Protein AF-A0A8C6LF39-F1 (afdb_monomer_lite)

InterPro domains:
  IPR001330 Prenyltransferase alpha-alpha toroid domain [PF00432] (20-137)
  IPR008930 Terpenoid cyclases/protein prenyltransferase alpha-alpha toroid [SSF48239] (18-141)
  IPR045089 Prenyltransferase subunit beta [PTHR11774] (20-140)

Structure (mmCIF, N/CA/C/O backbone):
data_AF-A0A8C6LF39-F1
#
_entry.id   AF-A0A8C6LF39-F1
#
loop_
_atom_site.group_PDB
_atom_site.id
_atom_site.type_symbol
_atom_site.label_atom_id
_atom_site.label_alt_id
_atom_site.label_comp_id
_atom_site.label_asym_id
_atom_site.label_entity_id
_atom_site.label_seq_id
_atom_site.pdbx_PDB_ins_code
_atom_site.Cartn_x
_atom_site.Cartn_y
_atom_site.Cartn_z
_atom_site.occupancy
_atom_site.B_iso_or_equiv
_atom_site.auth_seq_id
_atom_site.auth_comp_id
_atom_site.auth_asym_id
_atom_site.auth_atom_id
_atom_site.pdbx_PDB_model_num
ATOM 1 N N . ASN A 1 1 ? -11.015 29.678 -41.646 1.00 42.22 1 ASN A N 1
ATOM 2 C CA . ASN A 1 1 ? -9.637 29.359 -41.211 1.00 42.22 1 ASN A CA 1
ATOM 3 C C . ASN A 1 1 ? -9.647 28.887 -39.766 1.00 42.22 1 ASN A C 1
ATOM 5 O O . ASN A 1 1 ? -9.490 29.702 -38.870 1.00 42.22 1 ASN A O 1
ATOM 9 N N . GLY A 1 2 ? -9.908 27.598 -39.540 1.00 48.72 2 GLY A N 1
ATOM 10 C CA . GLY A 1 2 ? -9.765 26.958 -38.229 1.00 48.72 2 GLY A CA 1
ATOM 11 C C . GLY A 1 2 ? -8.527 26.068 -38.256 1.00 48.72 2 GLY A C 1
ATOM 12 O O . GLY A 1 2 ? -8.404 25.238 -39.152 1.00 48.72 2 GLY A O 1
ATOM 13 N N . ASN A 1 3 ? -7.594 26.292 -37.336 1.00 53.81 3 ASN A N 1
ATOM 14 C CA . ASN A 1 3 ? -6.397 25.471 -37.170 1.00 53.81 3 ASN A CA 1
ATOM 15 C C . ASN A 1 3 ? -6.825 24.111 -36.576 1.00 53.81 3 ASN A C 1
ATOM 17 O O . ASN A 1 3 ? -7.447 24.127 -35.509 1.00 53.81 3 ASN A O 1
ATOM 21 N N . PRO A 1 4 ? -6.587 22.956 -37.229 1.00 62.00 4 PRO A N 1
ATOM 22 C CA . PRO A 1 4 ? -6.954 21.669 -36.650 1.00 62.00 4 PRO A CA 1
ATOM 23 C C . PRO A 1 4 ? -6.133 21.446 -35.376 1.00 62.00 4 PRO A C 1
ATOM 25 O O . PRO A 1 4 ? -4.911 21.590 -35.379 1.00 62.00 4 PRO A O 1
ATOM 28 N N . ALA A 1 5 ? -6.817 21.146 -34.269 1.00 62.81 5 ALA A N 1
ATOM 29 C CA . ALA A 1 5 ? -6.179 20.840 -32.996 1.00 62.81 5 ALA A CA 1
ATOM 30 C C . ALA A 1 5 ? -5.126 19.738 -33.202 1.00 62.81 5 ALA A C 1
ATOM 32 O O . ALA A 1 5 ? -5.435 18.687 -33.762 1.00 62.81 5 ALA A O 1
ATOM 33 N N . GLN A 1 6 ? -3.882 19.985 -32.780 1.00 67.62 6 GLN A N 1
ATOM 34 C CA . GLN A 1 6 ? -2.828 18.971 -32.810 1.00 67.62 6 GLN A CA 1
ATOM 35 C C . GLN A 1 6 ? -3.291 17.748 -32.013 1.00 67.62 6 GLN A C 1
ATOM 37 O O . GLN A 1 6 ? -3.567 17.852 -30.815 1.00 67.62 6 GLN A O 1
ATOM 42 N N . LEU A 1 7 ? -3.377 16.600 -32.684 1.00 79.62 7 LEU A N 1
ATOM 43 C CA . LEU A 1 7 ? -3.605 15.316 -32.036 1.00 79.62 7 LEU A CA 1
ATOM 44 C C . LEU A 1 7 ? -2.435 15.079 -31.068 1.00 79.62 7 LEU A C 1
ATOM 46 O O . LEU A 1 7 ? -1.279 15.050 -31.495 1.00 79.62 7 LEU A O 1
ATOM 50 N N . LYS A 1 8 ? -2.711 14.977 -29.765 1.00 86.25 8 LYS A N 1
ATOM 51 C CA . LYS A 1 8 ? -1.680 14.647 -28.776 1.00 86.25 8 LYS A CA 1
ATOM 52 C C . LYS A 1 8 ? -1.436 13.146 -28.828 1.00 86.25 8 LYS A C 1
ATOM 54 O O . LYS A 1 8 ? -2.183 12.390 -28.217 1.00 86.25 8 LYS A O 1
ATOM 59 N N . ASP A 1 9 ? -0.410 12.756 -29.569 1.00 90.81 9 ASP A N 1
ATOM 60 C CA . ASP A 1 9 ? 0.024 11.368 -29.695 1.00 90.81 9 ASP A CA 1
ATOM 61 C C . ASP A 1 9 ? 1.547 11.252 -29.533 1.00 90.81 9 ASP A C 1
ATOM 63 O O . ASP A 1 9 ? 2.277 12.236 -29.694 1.00 90.81 9 ASP A O 1
ATOM 67 N N . VAL A 1 10 ? 2.027 10.059 -29.180 1.00 90.19 10 VAL A N 1
ATOM 68 C CA . VAL A 1 10 ? 3.451 9.763 -28.976 1.00 90.19 10 VAL A CA 1
ATOM 69 C C . VAL A 1 10 ? 4.005 8.954 -30.146 1.00 90.19 10 VAL A C 1
ATOM 71 O O . VAL A 1 10 ? 3.439 7.947 -30.556 1.00 90.19 10 VAL A O 1
ATOM 74 N N . ILE A 1 11 ? 5.155 9.368 -30.681 1.00 90.56 11 ILE A N 1
ATOM 75 C CA . ILE A 1 11 ? 5.851 8.613 -31.731 1.00 90.56 11 ILE A CA 1
ATOM 76 C C . ILE A 1 11 ? 6.808 7.626 -31.058 1.00 90.56 11 ILE A C 1
ATOM 78 O O . ILE A 1 11 ? 7.790 8.031 -30.432 1.00 90.56 11 ILE A O 1
ATOM 82 N N . ILE A 1 12 ? 6.529 6.328 -31.192 1.00 92.44 12 ILE A N 1
ATOM 83 C CA . ILE A 1 12 ? 7.409 5.262 -30.698 1.00 92.44 12 ILE A CA 1
ATOM 84 C C . ILE A 1 12 ? 8.642 5.187 -31.602 1.00 92.44 12 ILE A C 1
ATOM 86 O O . ILE A 1 12 ? 8.528 5.129 -32.828 1.00 92.44 12 ILE A O 1
ATOM 90 N N . LYS A 1 13 ? 9.834 5.201 -30.999 1.00 94.19 13 LYS A N 1
ATOM 91 C CA . LYS A 1 13 ? 11.083 5.107 -31.759 1.00 94.19 13 LYS A CA 1
ATOM 92 C C . LYS A 1 13 ? 11.242 3.710 -32.384 1.00 94.19 13 LYS A C 1
ATOM 94 O O . LYS A 1 13 ? 10.859 2.731 -31.744 1.00 94.19 13 LYS A O 1
ATOM 99 N N . PRO A 1 14 ? 11.852 3.584 -33.578 1.00 93.19 14 PRO A N 1
ATOM 100 C CA . PRO A 1 14 ? 12.059 2.284 -34.225 1.00 93.19 14 PRO A CA 1
ATOM 101 C C . PRO A 1 14 ? 12.913 1.289 -33.421 1.00 93.19 14 PRO A C 1
ATOM 103 O O . PRO A 1 14 ? 12.826 0.090 -33.659 1.00 93.19 14 PRO A O 1
ATOM 106 N N . ASP A 1 15 ? 13.739 1.776 -32.493 1.00 94.56 15 ASP A N 1
ATOM 107 C CA . ASP A 1 15 ? 14.612 0.991 -31.6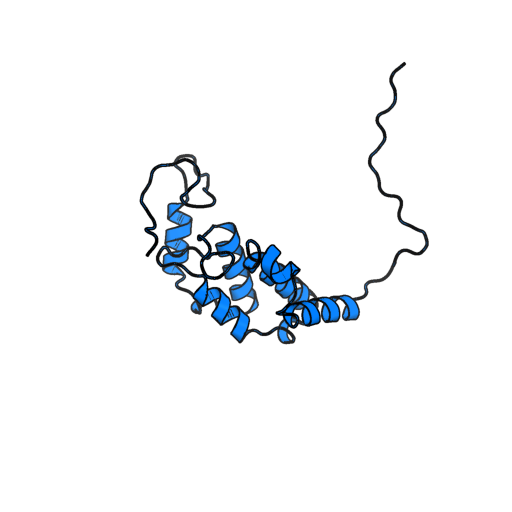12 1.00 94.56 15 ASP A CA 1
ATOM 108 C C . ASP A 1 15 ? 13.987 0.681 -30.239 1.00 94.56 15 ASP A C 1
ATOM 110 O O . ASP A 1 15 ? 14.663 0.158 -29.351 1.00 94.56 15 ASP A O 1
ATOM 114 N N . ALA A 1 16 ? 12.703 0.998 -30.039 1.00 93.69 16 ALA A N 1
ATOM 115 C CA . ALA A 1 16 ? 12.008 0.691 -28.797 1.00 93.69 16 ALA A CA 1
ATOM 116 C C . ALA A 1 16 ? 11.925 -0.834 -28.556 1.00 93.69 16 ALA A C 1
ATOM 118 O O . ALA A 1 16 ? 11.748 -1.603 -29.506 1.00 93.69 16 ALA A O 1
ATOM 119 N N . PRO A 1 17 ? 12.007 -1.295 -27.293 1.00 92.50 17 PRO A N 1
ATOM 120 C CA . PRO A 1 17 ? 11.837 -2.708 -26.968 1.00 92.50 17 PRO A CA 1
ATOM 121 C C . PRO A 1 17 ? 10.485 -3.246 -27.454 1.00 92.50 17 PRO A C 1
ATOM 123 O O . PRO A 1 17 ? 9.444 -2.651 -27.184 1.00 92.50 17 PRO A O 1
ATOM 126 N N . SER A 1 18 ? 10.502 -4.393 -28.136 1.00 94.06 18 SER A N 1
ATOM 127 C CA . SER A 1 18 ? 9.305 -5.048 -28.691 1.00 94.06 18 SER A CA 1
ATOM 128 C C . SER A 1 18 ? 8.980 -6.397 -28.041 1.00 94.06 18 SER A C 1
ATOM 130 O O . SER A 1 18 ? 8.034 -7.070 -28.445 1.00 94.06 18 SER A O 1
ATOM 132 N N . TRP A 1 19 ? 9.744 -6.795 -27.020 1.00 95.00 19 TRP A N 1
ATOM 133 C CA . TRP A 1 19 ? 9.562 -8.043 -26.282 1.00 95.00 19 TRP A CA 1
ATOM 134 C C . TRP A 1 19 ? 9.500 -7.801 -24.772 1.00 95.00 19 TRP A C 1
ATOM 136 O O . TRP A 1 19 ? 10.057 -6.833 -24.251 1.00 95.00 19 TRP A O 1
ATOM 146 N N . LEU A 1 20 ? 8.828 -8.711 -24.066 1.00 94.88 20 LEU A N 1
ATOM 147 C CA . LEU A 1 20 ? 8.671 -8.654 -22.617 1.00 94.88 20 LEU A CA 1
ATOM 148 C C . LEU A 1 20 ? 9.961 -9.100 -21.914 1.00 94.88 20 LEU A C 1
ATOM 150 O O . LEU A 1 20 ? 10.456 -10.203 -22.135 1.00 94.88 20 LEU A O 1
ATOM 154 N N . LEU A 1 21 ? 10.494 -8.240 -21.048 1.00 95.38 21 LEU A N 1
ATOM 155 C CA . LEU A 1 21 ? 11.763 -8.432 -20.345 1.00 95.38 21 LEU A CA 1
ATOM 156 C C . LEU A 1 21 ? 11.526 -8.812 -18.873 1.00 95.38 21 LEU A C 1
ATOM 158 O O . LEU A 1 21 ? 11.975 -8.100 -17.975 1.00 95.38 21 LEU A O 1
ATOM 162 N N . LEU A 1 22 ? 10.804 -9.915 -18.629 1.00 95.62 22 LEU A N 1
ATOM 163 C CA . LEU A 1 22 ? 10.350 -10.327 -17.285 1.00 95.62 22 LEU A CA 1
ATOM 164 C C . LEU A 1 22 ? 11.468 -10.326 -16.237 1.00 95.62 22 LEU A C 1
ATOM 166 O O . LEU A 1 22 ? 11.316 -9.686 -15.200 1.00 95.62 22 LEU A O 1
ATOM 170 N N . ASP A 1 23 ? 12.604 -10.961 -16.530 1.00 95.75 23 ASP A N 1
ATOM 171 C CA . ASP A 1 23 ? 13.714 -11.053 -15.573 1.00 95.75 23 ASP A CA 1
ATOM 172 C C . ASP A 1 23 ? 14.248 -9.670 -15.189 1.00 95.75 23 ASP A C 1
ATOM 174 O O . ASP A 1 23 ? 14.458 -9.382 -14.013 1.00 95.75 23 ASP A O 1
ATOM 178 N N . LYS A 1 24 ? 14.364 -8.756 -16.164 1.00 96.25 24 LYS A N 1
ATOM 179 C CA . LYS A 1 24 ? 14.806 -7.380 -15.895 1.00 96.25 24 LYS A CA 1
ATOM 180 C C . LYS A 1 24 ? 13.801 -6.614 -15.039 1.00 96.25 24 LYS A C 1
ATOM 182 O O . LYS A 1 24 ? 14.214 -5.812 -14.207 1.00 96.25 24 LYS A O 1
ATOM 187 N N . HIS A 1 25 ? 12.502 -6.837 -15.242 1.00 95.94 25 HIS A N 1
ATOM 188 C CA . HIS A 1 25 ? 11.465 -6.223 -14.413 1.00 95.94 25 HIS A CA 1
ATOM 189 C C . HIS A 1 25 ? 11.517 -6.759 -12.978 1.00 95.94 25 HIS A C 1
ATOM 191 O O . HIS A 1 25 ? 11.528 -5.964 -12.040 1.00 95.94 25 HIS A O 1
ATOM 197 N N . ALA A 1 26 ? 11.624 -8.078 -12.799 1.00 95.75 26 ALA A N 1
ATOM 198 C CA . ALA A 1 26 ? 11.727 -8.694 -11.479 1.00 95.75 26 ALA A CA 1
ATOM 199 C C . ALA A 1 26 ? 12.990 -8.245 -10.727 1.00 95.75 26 ALA A C 1
ATOM 201 O O . ALA A 1 26 ? 12.921 -7.894 -9.549 1.00 95.75 26 ALA A O 1
ATOM 202 N N . ASP A 1 27 ? 14.134 -8.190 -11.413 1.00 94.88 27 ASP A N 1
ATOM 203 C CA . ASP A 1 27 ? 15.400 -7.739 -10.832 1.00 94.88 27 ASP A CA 1
ATOM 204 C C . ASP A 1 27 ? 15.360 -6.265 -10.430 1.00 94.88 27 ASP A C 1
ATOM 206 O O . ASP A 1 27 ? 15.846 -5.907 -9.357 1.00 94.88 27 ASP A O 1
ATOM 210 N N . TYR A 1 28 ? 14.741 -5.416 -11.253 1.00 93.56 28 TYR A N 1
ATOM 211 C CA . TYR A 1 28 ? 14.560 -4.002 -10.942 1.00 93.56 28 TYR A CA 1
ATOM 212 C C . TYR A 1 28 ? 13.735 -3.800 -9.663 1.00 93.56 28 TYR A C 1
ATOM 214 O O . TYR A 1 28 ? 14.166 -3.071 -8.768 1.00 93.56 28 TYR A O 1
ATOM 222 N N . ILE A 1 29 ? 12.587 -4.475 -9.543 1.00 92.44 29 ILE A N 1
ATOM 223 C CA . ILE A 1 29 ? 11.703 -4.345 -8.373 1.00 92.44 29 ILE A CA 1
ATOM 224 C C . ILE A 1 29 ? 12.346 -4.938 -7.113 1.00 92.44 29 ILE A C 1
ATOM 226 O O . ILE A 1 29 ? 12.303 -4.316 -6.051 1.00 92.44 29 ILE A O 1
ATOM 230 N N . ALA A 1 30 ? 13.008 -6.094 -7.225 1.00 90.50 30 ALA A N 1
ATOM 231 C CA . ALA A 1 30 ? 13.734 -6.689 -6.104 1.00 90.50 30 ALA A CA 1
ATOM 232 C C . ALA A 1 30 ? 14.868 -5.771 -5.611 1.00 90.50 30 ALA A C 1
ATOM 234 O O . ALA A 1 30 ? 15.046 -5.586 -4.407 1.00 90.50 30 ALA A O 1
ATOM 235 N N . ALA A 1 31 ? 15.609 -5.145 -6.533 1.00 88.44 31 ALA A N 1
ATOM 236 C CA . ALA A 1 31 ? 16.662 -4.198 -6.181 1.00 88.44 31 ALA A CA 1
ATOM 237 C C . ALA A 1 31 ? 16.105 -2.915 -5.545 1.00 88.44 31 ALA A C 1
ATOM 239 O O . ALA A 1 31 ? 16.716 -2.401 -4.606 1.00 88.44 31 ALA A O 1
ATOM 240 N N . TYR A 1 32 ? 14.948 -2.423 -6.003 1.00 82.25 32 TYR A N 1
ATOM 241 C CA . TYR A 1 32 ? 14.285 -1.248 -5.429 1.00 82.25 32 TYR A CA 1
ATOM 242 C C . TYR A 1 32 ? 14.000 -1.423 -3.928 1.00 82.25 32 TYR A C 1
ATOM 244 O O . TYR A 1 32 ? 14.315 -0.535 -3.143 1.00 82.25 32 TYR A O 1
ATOM 252 N N . GLY A 1 33 ? 13.526 -2.601 -3.502 1.00 70.25 33 GLY A N 1
ATOM 253 C CA . GLY A 1 33 ? 13.272 -2.897 -2.083 1.00 70.25 33 GLY A CA 1
ATOM 254 C C . GLY A 1 33 ? 14.525 -2.942 -1.190 1.00 70.25 33 GLY A C 1
ATOM 255 O O . GLY A 1 33 ? 14.425 -2.777 0.023 1.00 70.25 33 GLY A O 1
ATOM 256 N N . SER A 1 34 ? 15.712 -3.148 -1.773 1.00 70.62 34 SER A N 1
ATOM 257 C CA . SER A 1 34 ? 16.980 -3.252 -1.029 1.00 70.62 34 SER A CA 1
ATOM 258 C C . SER A 1 34 ? 17.697 -1.914 -0.802 1.00 70.62 34 SER A C 1
ATOM 260 O O . SER A 1 34 ? 18.562 -1.822 0.069 1.00 70.62 34 SER A O 1
ATOM 262 N N . LYS A 1 35 ? 17.346 -0.864 -1.555 1.00 68.38 35 LYS A N 1
ATOM 263 C CA . LYS A 1 35 ? 17.996 0.452 -1.483 1.00 68.38 35 LYS A CA 1
ATOM 264 C C . LYS A 1 35 ? 17.274 1.359 -0.485 1.00 68.38 35 LYS A C 1
ATOM 266 O O . LYS A 1 35 ? 16.402 2.133 -0.860 1.00 68.38 35 LYS A O 1
ATOM 271 N N . LYS A 1 36 ? 17.642 1.253 0.793 1.00 61.88 36 LYS A N 1
ATOM 272 C CA . LYS A 1 36 ? 16.987 1.980 1.899 1.00 61.88 36 LYS A CA 1
ATOM 273 C C . LYS A 1 36 ? 17.478 3.426 2.103 1.00 61.88 36 LYS A C 1
ATOM 275 O O . LYS A 1 36 ? 16.829 4.169 2.828 1.00 61.88 36 LYS A O 1
ATOM 280 N N . ASP A 1 37 ? 18.561 3.832 1.432 1.00 55.81 37 ASP A N 1
ATOM 281 C CA . ASP A 1 37 ? 19.268 5.106 1.680 1.00 55.81 37 ASP A CA 1
ATOM 282 C C . ASP A 1 37 ? 19.131 6.155 0.555 1.00 55.81 37 ASP A C 1
ATOM 284 O O . ASP A 1 37 ? 19.927 7.092 0.481 1.00 55.81 37 ASP A O 1
ATOM 288 N N . ASP A 1 38 ? 18.155 6.022 -0.348 1.00 59.94 38 ASP A N 1
ATOM 289 C CA . ASP A 1 38 ? 18.011 6.964 -1.467 1.00 59.94 38 ASP A CA 1
ATOM 290 C C . ASP A 1 38 ? 17.107 8.160 -1.117 1.00 59.94 38 ASP A C 1
ATOM 292 O O . ASP A 1 38 ? 16.099 8.024 -0.427 1.00 59.94 38 ASP A O 1
ATOM 296 N N . TYR A 1 39 ? 17.426 9.349 -1.630 1.00 53.31 39 TYR A N 1
ATOM 297 C CA . TYR A 1 39 ? 16.648 10.581 -1.422 1.00 53.31 39 TYR A CA 1
ATOM 298 C C . TYR A 1 39 ? 15.189 10.434 -1.901 1.00 53.31 39 TYR A C 1
ATOM 300 O O . TYR A 1 39 ? 14.266 11.004 -1.312 1.00 53.31 39 TYR A O 1
ATOM 308 N N . GLU A 1 40 ? 14.967 9.598 -2.922 1.00 59.34 40 GLU A N 1
ATOM 309 C CA . GLU A 1 40 ? 13.635 9.213 -3.399 1.00 59.34 40 GLU A CA 1
ATOM 310 C C . GLU A 1 40 ? 12.820 8.457 -2.338 1.00 59.34 40 GLU A C 1
ATOM 312 O O . GLU A 1 40 ? 11.615 8.679 -2.244 1.00 59.34 40 GLU A O 1
ATOM 317 N N . TYR A 1 41 ? 13.463 7.644 -1.487 1.00 62.75 41 TYR A N 1
ATOM 318 C CA . TYR A 1 41 ? 12.804 6.872 -0.426 1.00 62.75 41 TYR A CA 1
ATOM 319 C C . TYR A 1 41 ? 12.122 7.783 0.602 1.00 62.75 41 TYR A C 1
ATOM 321 O O . TYR A 1 41 ? 11.015 7.487 1.062 1.00 62.75 41 TYR A O 1
ATOM 329 N N . THR A 1 42 ? 12.758 8.911 0.932 1.00 60.66 42 THR A N 1
ATOM 330 C CA . THR A 1 42 ? 12.215 9.927 1.846 1.00 60.66 42 THR A CA 1
ATOM 331 C C . THR A 1 42 ? 11.139 10.772 1.166 1.00 60.66 42 THR A C 1
ATOM 333 O O . THR A 1 42 ? 10.103 11.052 1.764 1.00 60.66 42 THR A O 1
ATOM 336 N N . LEU A 1 43 ? 11.333 11.156 -0.102 1.00 61.03 43 LEU A N 1
ATOM 337 C CA . LEU A 1 43 ? 10.349 11.965 -0.829 1.00 61.03 43 LEU A CA 1
ATOM 338 C C . LEU A 1 43 ? 9.051 11.210 -1.125 1.00 61.03 43 LEU A C 1
ATOM 340 O O . LEU A 1 43 ? 7.989 11.824 -1.119 1.00 61.03 43 LEU A O 1
ATOM 344 N N . SER A 1 44 ? 9.106 9.899 -1.364 1.00 69.19 44 SER A N 1
ATOM 345 C CA . SER A 1 44 ? 7.924 9.079 -1.647 1.00 69.19 44 SER A CA 1
ATOM 346 C C . SER A 1 44 ? 7.286 8.472 -0.396 1.00 69.19 44 SER A C 1
ATOM 348 O O . SER A 1 44 ? 6.417 7.607 -0.513 1.00 69.19 44 SER A O 1
ATOM 350 N N . GLU A 1 45 ? 7.697 8.891 0.806 1.00 76.88 45 GLU A N 1
ATOM 351 C CA . GLU A 1 45 ? 7.226 8.300 2.061 1.00 76.88 45 GLU A CA 1
ATOM 352 C C . GLU A 1 45 ? 5.701 8.392 2.223 1.00 76.88 45 GLU A C 1
ATOM 354 O O . GLU A 1 45 ? 5.058 7.436 2.658 1.00 76.88 45 GLU A O 1
ATOM 359 N N . TYR A 1 46 ? 5.099 9.491 1.764 1.00 77.50 46 TYR A N 1
ATOM 360 C CA . TYR A 1 46 ? 3.649 9.685 1.797 1.00 77.50 46 TYR A CA 1
ATOM 361 C C . TYR A 1 46 ? 2.862 8.731 0.880 1.00 77.50 46 TYR A C 1
ATOM 363 O O . TYR A 1 46 ? 1.647 8.678 1.005 1.00 77.50 46 TYR A O 1
ATOM 371 N N . LEU A 1 47 ? 3.516 7.966 -0.004 1.00 81.19 47 LEU A N 1
ATOM 372 C CA . LEU A 1 47 ? 2.898 6.938 -0.859 1.00 81.19 47 LEU A CA 1
ATOM 373 C C . LEU A 1 47 ? 3.453 5.534 -0.594 1.00 81.19 47 LEU A C 1
ATOM 375 O O . LEU A 1 47 ? 3.156 4.609 -1.352 1.00 81.19 47 LEU A O 1
ATOM 379 N N . ARG A 1 48 ? 4.266 5.350 0.455 1.00 88.38 48 ARG A N 1
ATOM 380 C CA . ARG A 1 48 ? 5.065 4.131 0.647 1.00 88.38 48 ARG A CA 1
ATOM 381 C C . ARG A 1 48 ? 4.216 2.861 0.660 1.00 88.38 48 ARG A C 1
ATOM 383 O O . ARG A 1 48 ? 4.546 1.926 -0.063 1.00 88.38 48 ARG A O 1
ATOM 390 N N . MET A 1 49 ? 3.092 2.850 1.378 1.00 94.38 49 MET A N 1
ATOM 391 C CA . MET A 1 49 ? 2.173 1.705 1.396 1.00 94.38 49 MET A CA 1
ATOM 392 C C . MET A 1 49 ? 1.673 1.315 -0.006 1.00 94.38 49 MET A C 1
ATOM 394 O O . MET A 1 49 ? 1.704 0.142 -0.376 1.00 94.38 49 MET A O 1
ATOM 398 N N . SER A 1 50 ? 1.262 2.290 -0.823 1.00 94.56 50 SER A N 1
ATOM 399 C CA . SER A 1 50 ? 0.833 2.037 -2.206 1.00 94.56 50 SER A CA 1
ATOM 400 C C . SER A 1 50 ? 1.992 1.589 -3.100 1.00 94.56 50 SER A C 1
ATOM 402 O O . SER A 1 50 ? 1.813 0.692 -3.921 1.00 94.56 50 SER A O 1
ATOM 404 N N . GLY A 1 51 ? 3.191 2.144 -2.903 1.00 92.56 51 GLY A N 1
ATOM 405 C CA . GLY A 1 51 ? 4.404 1.719 -3.605 1.00 92.56 51 GLY A CA 1
ATOM 406 C C . GLY A 1 51 ? 4.764 0.257 -3.339 1.00 92.56 51 GLY A C 1
ATOM 407 O O . GLY A 1 51 ? 5.052 -0.490 -4.276 1.00 92.56 51 GLY A O 1
ATOM 408 N N . ILE A 1 52 ? 4.670 -0.175 -2.077 1.00 94.00 52 ILE A N 1
ATOM 409 C CA . ILE A 1 52 ? 4.856 -1.580 -1.691 1.00 94.00 52 ILE A CA 1
ATOM 410 C C . ILE A 1 52 ? 3.803 -2.452 -2.378 1.00 94.00 52 ILE A C 1
ATOM 412 O O . ILE A 1 52 ? 4.155 -3.468 -2.971 1.00 94.00 52 ILE A O 1
ATOM 416 N N . TYR A 1 53 ? 2.532 -2.040 -2.368 1.00 96.81 53 TYR A N 1
ATOM 417 C CA . TYR A 1 53 ? 1.461 -2.776 -3.041 1.00 96.81 53 TYR A CA 1
ATOM 418 C C . TYR A 1 53 ? 1.745 -2.975 -4.538 1.00 96.81 53 TYR A C 1
ATOM 420 O O . TYR A 1 53 ? 1.634 -4.099 -5.031 1.00 96.81 53 TYR A O 1
ATOM 428 N N . TRP A 1 54 ? 2.167 -1.931 -5.260 1.00 95.94 54 TRP A N 1
ATOM 429 C CA . TRP A 1 54 ? 2.504 -2.049 -6.684 1.00 95.94 54 TRP A CA 1
ATOM 430 C C . TRP A 1 54 ? 3.669 -3.011 -6.918 1.00 95.94 54 TRP A C 1
ATOM 432 O O . TRP A 1 54 ? 3.575 -3.885 -7.781 1.00 95.94 54 TRP A O 1
ATOM 442 N N . GLY A 1 55 ? 4.739 -2.875 -6.128 1.00 94.69 55 GLY A N 1
ATOM 443 C CA . GLY A 1 55 ? 5.918 -3.733 -6.217 1.00 94.69 55 GLY A CA 1
ATOM 444 C C . GLY A 1 55 ? 5.598 -5.199 -5.932 1.00 94.69 55 GLY A C 1
ATOM 445 O O . GLY A 1 55 ? 6.021 -6.081 -6.672 1.00 94.69 55 GLY A O 1
ATOM 446 N N . LEU A 1 56 ? 4.801 -5.478 -4.902 1.00 96.25 56 LEU A N 1
ATOM 447 C CA . LEU A 1 56 ? 4.413 -6.847 -4.570 1.00 96.25 56 LEU A CA 1
ATOM 448 C C . LEU A 1 56 ? 3.459 -7.449 -5.593 1.00 96.25 56 LEU A C 1
ATOM 450 O O . LEU A 1 56 ? 3.665 -8.585 -6.006 1.00 96.25 56 LEU A O 1
ATOM 454 N N . THR A 1 57 ? 2.466 -6.686 -6.048 1.00 97.75 57 THR A N 1
ATOM 455 C CA . THR A 1 57 ? 1.487 -7.176 -7.026 1.00 97.75 57 THR A CA 1
ATOM 456 C C . THR A 1 57 ? 2.166 -7.535 -8.341 1.00 97.75 57 THR A C 1
ATOM 458 O O . THR A 1 57 ? 1.896 -8.594 -8.896 1.00 97.75 57 THR A O 1
ATOM 461 N N . VAL A 1 58 ? 3.090 -6.703 -8.840 1.00 97.44 58 VAL A N 1
ATOM 462 C CA . VAL A 1 58 ? 3.815 -7.042 -10.075 1.00 97.44 58 VAL A CA 1
ATOM 463 C C . VAL A 1 58 ? 4.725 -8.255 -9.878 1.00 97.44 58 VAL A C 1
ATOM 465 O O . VAL A 1 58 ? 4.810 -9.096 -10.768 1.00 97.44 58 VAL A O 1
ATOM 468 N N . MET A 1 59 ? 5.364 -8.399 -8.712 1.00 97.19 59 MET A N 1
ATOM 469 C CA . MET A 1 59 ? 6.184 -9.576 -8.409 1.00 97.19 59 MET A CA 1
ATOM 470 C C . MET A 1 59 ? 5.342 -10.849 -8.325 1.00 97.19 59 MET A C 1
ATOM 472 O O . MET A 1 59 ? 5.773 -11.880 -8.833 1.00 97.19 59 MET A O 1
ATOM 476 N N . ASP A 1 60 ? 4.141 -10.781 -7.755 1.00 97.50 60 ASP A N 1
ATOM 477 C CA . ASP A 1 60 ? 3.200 -11.902 -7.719 1.00 97.50 60 ASP A CA 1
ATOM 478 C C . ASP A 1 60 ? 2.693 -12.277 -9.116 1.00 97.50 60 ASP A C 1
ATOM 480 O O . ASP A 1 60 ? 2.770 -13.439 -9.511 1.00 97.50 60 ASP A O 1
ATOM 484 N N . LEU A 1 61 ? 2.325 -11.285 -9.937 1.00 98.00 61 LEU A N 1
ATOM 485 C CA . LEU A 1 61 ? 1.954 -11.499 -11.342 1.00 98.00 61 LEU A CA 1
ATOM 486 C C . LEU A 1 61 ? 3.073 -12.162 -12.164 1.00 98.00 61 LEU A C 1
ATOM 488 O O . LEU A 1 61 ? 2.790 -12.885 -13.118 1.00 98.00 61 LEU A O 1
ATOM 492 N N . MET A 1 62 ? 4.340 -11.932 -11.804 1.00 97.31 62 MET A N 1
ATOM 493 C CA . MET A 1 62 ? 5.504 -12.575 -12.426 1.00 97.31 62 MET A CA 1
ATOM 494 C C . MET A 1 62 ? 5.887 -13.920 -11.779 1.00 97.31 62 MET A C 1
ATOM 496 O O . MET A 1 62 ? 6.847 -14.549 -12.225 1.00 97.31 62 MET A O 1
ATOM 500 N N . GLY A 1 63 ? 5.191 -14.370 -10.728 1.00 97.00 63 GLY A N 1
ATOM 501 C CA . GLY A 1 63 ? 5.530 -15.583 -9.971 1.00 97.00 63 GLY A CA 1
ATOM 502 C C . GLY A 1 63 ? 6.815 -15.461 -9.140 1.00 97.00 63 GLY A C 1
ATOM 503 O O . GLY A 1 63 ? 7.440 -16.461 -8.796 1.00 97.00 63 GLY A O 1
ATOM 504 N N . GLN A 1 64 ? 7.238 -14.233 -8.842 1.00 96.88 64 GLN A N 1
ATOM 505 C CA . GLN A 1 64 ? 8.496 -13.885 -8.175 1.00 96.88 64 GLN A CA 1
ATOM 506 C C . GLN A 1 64 ? 8.288 -13.297 -6.770 1.00 96.88 64 GLN A C 1
ATOM 508 O O . GLN A 1 64 ? 9.252 -12.856 -6.144 1.00 96.88 64 GLN A O 1
ATOM 513 N N . LEU A 1 65 ? 7.060 -13.320 -6.237 1.00 95.44 65 LEU A N 1
ATOM 514 C CA . LEU A 1 65 ? 6.731 -12.821 -4.895 1.00 95.44 65 LEU A CA 1
ATOM 515 C C . LEU A 1 65 ? 7.668 -13.325 -3.771 1.00 95.44 65 LEU A C 1
ATOM 517 O O . LEU A 1 65 ? 8.019 -12.512 -2.912 1.00 95.44 65 LEU A O 1
ATOM 521 N N . PRO A 1 66 ? 8.161 -14.588 -3.771 1.00 95.62 66 PRO A N 1
ATOM 522 C CA . PRO A 1 66 ? 9.096 -15.074 -2.748 1.00 95.62 66 PRO A CA 1
ATOM 523 C C . PRO A 1 66 ? 10.435 -14.324 -2.666 1.00 95.62 66 PRO A C 1
ATOM 525 O O . PRO A 1 66 ? 11.154 -14.478 -1.683 1.00 95.62 66 PRO A O 1
ATOM 528 N N . ARG A 1 67 ? 10.790 -13.515 -3.675 1.00 94.12 67 ARG A N 1
ATOM 529 C CA . ARG A 1 67 ? 11.994 -12.664 -3.657 1.00 94.12 67 ARG A CA 1
ATOM 530 C C . ARG A 1 67 ? 11.848 -11.431 -2.757 1.00 94.12 67 ARG A C 1
ATOM 532 O O . ARG A 1 67 ? 12.836 -10.738 -2.534 1.00 94.12 67 ARG A O 1
ATOM 539 N N . MET A 1 68 ? 10.640 -11.138 -2.275 1.00 93.19 68 MET A N 1
ATOM 540 C CA . MET A 1 68 ? 10.329 -9.952 -1.477 1.00 93.19 68 MET A CA 1
ATOM 541 C C . MET A 1 68 ? 10.308 -10.278 0.024 1.00 93.19 68 MET A C 1
ATOM 543 O O . MET A 1 68 ? 9.909 -11.370 0.432 1.00 93.19 68 MET A O 1
ATOM 547 N N . SER A 1 69 ? 10.704 -9.321 0.868 1.00 91.94 69 SER A N 1
ATOM 548 C CA . SER A 1 69 ? 10.816 -9.495 2.325 1.00 91.94 69 SER A CA 1
ATOM 549 C C . SER A 1 69 ? 9.454 -9.534 3.035 1.00 91.94 69 SER A C 1
ATOM 551 O O . SER A 1 69 ? 9.053 -8.563 3.675 1.00 91.94 69 SER A O 1
ATOM 553 N N . ARG A 1 70 ? 8.746 -10.670 2.961 1.00 94.62 70 ARG A N 1
ATOM 554 C CA . ARG A 1 70 ? 7.395 -10.853 3.534 1.00 94.62 70 ARG A CA 1
ATOM 555 C C . ARG A 1 70 ? 7.261 -10.349 4.977 1.00 94.62 70 ARG A C 1
ATOM 557 O O . ARG A 1 70 ? 6.380 -9.542 5.249 1.00 94.62 70 ARG A O 1
ATOM 564 N N . GLN A 1 71 ? 8.117 -10.814 5.893 1.00 95.62 71 GLN A N 1
ATOM 565 C CA . GLN A 1 71 ? 7.978 -10.488 7.320 1.00 95.62 71 GLN A CA 1
ATOM 566 C C . GLN A 1 71 ? 8.201 -8.998 7.598 1.00 95.62 71 GLN A C 1
ATOM 568 O O . GLN A 1 71 ? 7.415 -8.392 8.314 1.00 95.62 71 GLN A O 1
ATOM 573 N N . GLU A 1 72 ? 9.215 -8.395 6.970 1.00 93.12 72 GLU A N 1
ATOM 574 C CA . GLU A 1 72 ? 9.500 -6.962 7.112 1.00 93.12 72 GLU A CA 1
ATOM 575 C C . GLU A 1 72 ? 8.309 -6.106 6.657 1.00 93.12 72 GLU A C 1
ATOM 577 O O . GLU A 1 72 ? 7.950 -5.129 7.310 1.00 93.12 72 GLU A O 1
ATOM 582 N N . ILE A 1 73 ? 7.659 -6.503 5.560 1.00 94.88 73 ILE A N 1
ATOM 583 C CA . ILE A 1 73 ? 6.497 -5.792 5.021 1.00 94.88 73 ILE A CA 1
ATOM 584 C C . ILE A 1 73 ? 5.274 -5.954 5.930 1.00 94.88 73 ILE A C 1
ATOM 586 O O . ILE A 1 73 ? 4.569 -4.977 6.179 1.00 94.88 73 ILE A O 1
ATOM 590 N N . ILE A 1 74 ? 5.029 -7.159 6.452 1.00 97.50 74 ILE A N 1
ATOM 591 C CA . ILE A 1 74 ? 3.937 -7.398 7.405 1.00 97.50 74 ILE A CA 1
ATOM 592 C C . ILE A 1 74 ? 4.154 -6.564 8.674 1.00 97.50 74 ILE A C 1
ATOM 594 O O . ILE A 1 74 ? 3.235 -5.874 9.111 1.00 97.50 74 ILE A O 1
ATOM 598 N N . ASP A 1 75 ? 5.365 -6.562 9.233 1.00 97.12 75 ASP A N 1
ATOM 599 C CA . ASP A 1 75 ? 5.689 -5.785 10.433 1.00 97.12 75 ASP A CA 1
ATOM 600 C C . ASP A 1 75 ? 5.521 -4.276 10.194 1.00 97.12 75 ASP A C 1
ATOM 602 O O . ASP A 1 75 ? 4.977 -3.566 11.044 1.00 97.12 75 ASP A O 1
ATOM 606 N N . PHE A 1 76 ? 5.901 -3.791 9.007 1.00 95.50 76 PHE A N 1
ATOM 607 C CA . PHE A 1 76 ? 5.661 -2.410 8.592 1.00 95.50 76 PHE A CA 1
ATOM 608 C C . PHE A 1 76 ? 4.164 -2.068 8.528 1.00 95.50 76 PHE A C 1
ATOM 610 O O . PHE A 1 76 ? 3.752 -1.037 9.060 1.00 95.50 76 PHE A O 1
ATOM 617 N N . ILE A 1 77 ? 3.334 -2.933 7.932 1.00 97.38 77 ILE A N 1
ATOM 618 C CA . ILE A 1 77 ? 1.877 -2.730 7.865 1.00 97.38 77 ILE A CA 1
ATOM 619 C C . ILE A 1 77 ? 1.270 -2.658 9.266 1.00 97.38 77 ILE A C 1
ATOM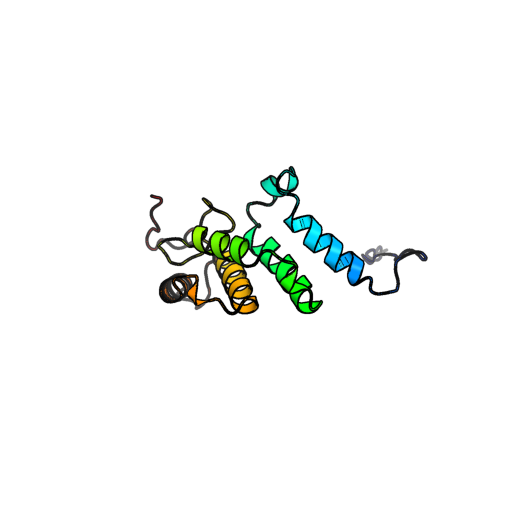 621 O O . ILE A 1 77 ? 0.475 -1.759 9.541 1.00 97.38 77 ILE A O 1
ATOM 625 N N . LYS A 1 78 ? 1.687 -3.551 10.169 1.00 97.56 78 LYS A N 1
ATOM 626 C CA . LYS A 1 78 ? 1.231 -3.557 11.566 1.00 97.56 78 LYS A CA 1
ATOM 627 C C . LYS A 1 78 ? 1.568 -2.250 12.274 1.00 97.56 78 LYS A C 1
ATOM 629 O O . LYS A 1 78 ? 0.717 -1.694 12.959 1.00 97.56 78 LYS A O 1
ATOM 634 N N . ALA A 1 79 ? 2.778 -1.734 12.069 1.00 96.94 79 ALA A N 1
ATOM 635 C CA . ALA A 1 79 ? 3.205 -0.457 12.637 1.00 96.94 79 ALA A CA 1
ATOM 636 C C . ALA A 1 79 ? 2.451 0.758 12.060 1.00 96.94 79 ALA A C 1
ATOM 638 O O . ALA A 1 79 ? 2.416 1.809 12.697 1.00 96.94 79 ALA A O 1
ATOM 639 N N . CYS A 1 80 ? 1.846 0.627 10.875 1.00 97.19 80 CYS A N 1
ATOM 640 C CA . CYS A 1 80 ? 1.063 1.686 10.236 1.00 97.19 80 CYS A CA 1
ATOM 641 C C . CYS A 1 80 ? -0.434 1.648 10.593 1.00 97.19 80 CYS A C 1
ATOM 643 O O . CYS A 1 80 ? -1.161 2.558 10.192 1.00 97.19 80 CYS A O 1
ATOM 645 N N . GLN A 1 81 ? -0.930 0.626 11.305 1.00 98.00 81 GLN A N 1
ATOM 646 C CA . GLN A 1 81 ? -2.327 0.591 11.743 1.00 98.00 81 GLN A CA 1
ATOM 647 C C . GLN A 1 81 ? -2.531 1.489 12.970 1.00 98.00 81 GLN A C 1
ATOM 649 O O . GLN A 1 81 ? -1.844 1.363 13.981 1.00 98.00 81 GLN A O 1
ATOM 654 N N . HIS A 1 82 ? -3.517 2.380 12.897 1.00 96.56 82 HIS A N 1
ATOM 655 C CA . HIS A 1 82 ? -3.879 3.275 13.994 1.00 96.56 82 HIS A CA 1
ATOM 656 C C . HIS A 1 82 ? -4.961 2.666 14.891 1.00 96.56 82 HIS A C 1
ATOM 658 O O . HIS A 1 82 ? -5.715 1.783 14.486 1.00 96.56 82 HIS A O 1
ATOM 664 N N . GLU A 1 83 ? -5.120 3.213 16.101 1.00 95.19 83 GLU A N 1
ATOM 665 C CA . GLU A 1 83 ? -6.164 2.782 17.043 1.00 95.19 83 GLU A CA 1
ATOM 666 C C . GLU A 1 83 ? -7.586 2.891 16.481 1.00 95.19 83 GLU A C 1
ATOM 668 O O . GLU A 1 83 ? -8.455 2.120 16.884 1.00 95.19 83 GLU A O 1
ATOM 673 N N . CYS A 1 84 ? -7.812 3.827 15.551 1.00 93.00 84 CYS A N 1
ATOM 674 C CA . CYS A 1 84 ? -9.085 4.006 14.855 1.00 93.00 84 CYS A CA 1
ATOM 675 C C . CYS A 1 84 ? -9.354 2.950 13.773 1.00 93.00 84 CYS A C 1
ATOM 677 O O . CYS A 1 84 ? -10.427 2.985 13.185 1.00 93.00 84 CYS A O 1
ATOM 679 N N . GLY A 1 85 ? -8.398 2.059 13.491 1.00 95.81 85 GLY A N 1
ATOM 680 C CA . GLY A 1 85 ? -8.498 0.974 12.516 1.00 95.81 85 GLY A CA 1
ATOM 681 C C . GLY A 1 85 ? -7.903 1.273 11.146 1.00 95.81 85 GLY A C 1
ATOM 682 O O . GLY A 1 85 ? -7.451 0.349 10.475 1.00 95.81 85 GLY A O 1
ATOM 683 N N . GLY A 1 86 ? -7.849 2.544 10.745 1.00 96.44 86 GLY A N 1
ATOM 684 C CA . GLY A 1 86 ? -7.247 2.946 9.476 1.00 96.44 86 GLY A CA 1
ATOM 685 C C . GLY A 1 86 ? -5.730 2.745 9.448 1.00 96.44 86 GLY A C 1
ATOM 686 O O . GLY A 1 86 ? -5.058 2.805 10.479 1.00 96.44 86 GLY A O 1
ATOM 687 N N . VAL A 1 87 ? -5.191 2.547 8.247 1.00 97.62 87 VAL A N 1
ATOM 688 C CA . VAL A 1 87 ? -3.752 2.384 8.001 1.00 97.62 87 VAL A CA 1
ATOM 689 C C . VAL A 1 87 ? -3.205 3.625 7.297 1.00 97.62 87 VAL A C 1
ATOM 691 O O . VAL A 1 87 ? -3.877 4.215 6.445 1.00 97.62 87 VAL A O 1
ATOM 694 N N . SER A 1 88 ? -2.001 4.047 7.672 1.00 96.06 88 SER A N 1
ATOM 695 C CA . SER A 1 88 ? -1.292 5.188 7.086 1.00 96.06 88 SER A CA 1
ATOM 696 C C . SER A 1 88 ? -0.301 4.774 5.990 1.00 96.06 88 SER A C 1
ATOM 698 O O . SER A 1 88 ? -0.031 3.593 5.773 1.00 96.06 88 SER A O 1
ATOM 700 N N . ALA A 1 89 ? 0.221 5.754 5.244 1.00 93.81 89 ALA A N 1
ATOM 701 C CA . ALA A 1 89 ? 1.185 5.500 4.169 1.00 93.81 89 ALA A CA 1
ATOM 702 C C . ALA A 1 89 ? 2.547 5.006 4.678 1.00 93.81 89 ALA A C 1
ATOM 704 O O . ALA A 1 89 ? 3.201 4.209 4.007 1.00 93.81 89 ALA A O 1
ATOM 705 N N . SER A 1 90 ? 2.967 5.528 5.831 1.00 93.75 90 SER A N 1
ATOM 706 C CA . SER A 1 90 ? 4.210 5.228 6.540 1.00 93.75 90 SER A CA 1
ATOM 707 C C . SER A 1 90 ? 4.013 5.510 8.028 1.00 93.75 90 SER A C 1
ATOM 709 O O . SER A 1 90 ? 3.059 6.181 8.429 1.00 93.75 90 SER A O 1
ATOM 711 N N . ILE A 1 91 ? 4.938 5.028 8.850 1.00 91.75 91 ILE A N 1
ATOM 712 C CA . ILE A 1 91 ? 4.905 5.203 10.302 1.00 91.75 91 ILE A CA 1
ATOM 713 C C . ILE A 1 91 ? 4.890 6.702 10.635 1.00 91.75 91 ILE A C 1
ATOM 715 O O . ILE A 1 91 ? 5.714 7.471 10.148 1.00 91.75 91 ILE A O 1
ATOM 719 N N . GLY A 1 92 ? 3.941 7.120 11.474 1.00 88.69 92 GLY A N 1
ATOM 720 C CA . GLY A 1 92 ? 3.780 8.517 11.893 1.00 88.69 92 GLY A CA 1
ATOM 721 C C . GLY A 1 92 ? 2.932 9.389 10.958 1.00 88.69 92 GLY A C 1
ATOM 722 O O . GLY A 1 92 ? 2.677 10.546 11.292 1.00 88.69 92 GLY A O 1
ATOM 723 N N . HIS A 1 93 ? 2.458 8.860 9.825 1.00 90.19 93 HIS A N 1
ATOM 724 C CA . HIS A 1 93 ? 1.512 9.559 8.950 1.00 90.19 93 HIS A CA 1
ATOM 725 C C . HIS A 1 93 ? 0.065 9.360 9.421 1.00 90.19 93 HIS A C 1
ATOM 727 O O . HIS A 1 93 ? -0.229 8.457 10.198 1.00 90.19 93 HIS A O 1
ATOM 733 N N . ASP A 1 94 ? -0.857 10.204 8.951 1.00 92.75 94 ASP A N 1
ATOM 734 C CA . ASP A 1 94 ? -2.281 10.044 9.260 1.00 92.75 94 ASP A CA 1
ATOM 735 C C . ASP A 1 94 ? -2.889 8.853 8.474 1.00 92.75 94 ASP A C 1
ATOM 737 O O . ASP A 1 94 ? -2.491 8.589 7.332 1.00 92.75 94 ASP A O 1
ATOM 741 N N . PRO A 1 95 ? -3.861 8.125 9.059 1.00 95.19 95 PRO A N 1
ATOM 742 C CA . PRO A 1 95 ? -4.534 7.020 8.388 1.00 95.19 95 PRO A CA 1
ATOM 743 C C . PRO A 1 95 ? -5.477 7.524 7.295 1.00 95.19 95 PRO A C 1
ATOM 745 O O . PRO A 1 95 ? -6.188 8.513 7.488 1.00 95.19 95 PRO A O 1
ATOM 748 N N . HIS A 1 96 ? -5.532 6.802 6.176 1.00 95.75 96 HIS A N 1
ATOM 749 C CA . HIS A 1 96 ? -6.392 7.138 5.040 1.00 95.75 96 HIS A CA 1
ATOM 750 C C . HIS A 1 96 ? -6.907 5.866 4.355 1.00 95.75 96 HIS A C 1
ATOM 752 O O . HIS A 1 96 ? -6.221 4.840 4.291 1.00 95.75 96 HIS A O 1
ATOM 758 N N . LEU A 1 97 ? -8.100 5.942 3.763 1.00 96.00 97 LEU A N 1
ATOM 759 C CA . LEU A 1 97 ? -8.736 4.841 3.037 1.00 96.00 97 LEU A CA 1
ATOM 760 C C . LEU A 1 97 ? -7.864 4.248 1.906 1.00 96.00 97 LEU A C 1
ATOM 762 O O . LEU A 1 97 ? -7.881 3.039 1.698 1.00 96.00 97 LEU A O 1
ATOM 766 N N . LEU A 1 98 ? -7.045 5.062 1.221 1.00 96.44 98 LEU A N 1
ATOM 767 C CA . LEU A 1 98 ? -6.155 4.630 0.136 1.00 96.44 98 LEU A CA 1
ATOM 768 C C . LEU A 1 98 ? -5.071 3.661 0.633 1.00 96.44 98 LEU A C 1
ATOM 770 O O . LEU A 1 98 ? -4.814 2.622 0.019 1.00 96.44 98 LEU A O 1
ATOM 774 N N . TYR A 1 99 ? -4.444 3.992 1.761 1.00 97.56 99 TYR A N 1
ATOM 775 C CA . TYR A 1 99 ? -3.377 3.179 2.343 1.00 97.56 99 TYR A CA 1
ATOM 776 C C . TYR A 1 99 ? -3.944 1.989 3.113 1.00 97.56 99 TYR A C 1
ATOM 778 O O . TYR A 1 99 ? -3.347 0.919 3.092 1.00 97.56 99 TYR A O 1
ATOM 786 N N . THR A 1 100 ? -5.144 2.136 3.682 1.00 97.94 100 THR A N 1
ATOM 787 C CA . THR A 1 100 ? -5.922 1.022 4.242 1.00 97.94 100 THR A CA 1
ATOM 788 C C . THR A 1 100 ? -6.213 -0.033 3.175 1.00 97.94 100 THR A C 1
ATOM 790 O O . THR A 1 100 ? -5.918 -1.206 3.386 1.00 97.94 100 THR A O 1
ATOM 793 N N . LEU A 1 101 ? -6.691 0.374 1.994 1.00 98.38 101 LEU A N 1
ATOM 794 C CA . LEU A 1 101 ? -6.885 -0.535 0.861 1.00 98.38 101 LEU A CA 1
ATOM 795 C C . LEU A 1 101 ? -5.568 -1.201 0.437 1.00 98.38 101 LEU A C 1
ATOM 797 O O . LEU A 1 101 ? -5.515 -2.424 0.330 1.00 98.38 101 LEU A O 1
ATOM 801 N N . SER A 1 102 ? -4.508 -0.408 0.243 1.00 98.25 102 SER A N 1
ATOM 802 C CA . SER A 1 102 ? -3.200 -0.925 -0.188 1.00 98.25 102 SER A CA 1
ATOM 803 C C . SER A 1 102 ? -2.654 -1.969 0.801 1.00 98.25 102 SER A C 1
ATOM 805 O O . SER A 1 102 ? -2.189 -3.028 0.386 1.00 98.25 102 SER A O 1
ATOM 807 N N . ALA A 1 103 ? -2.769 -1.716 2.108 1.00 98.19 103 ALA A N 1
ATOM 808 C CA . ALA A 1 103 ? -2.351 -2.639 3.160 1.00 98.19 103 ALA A CA 1
ATOM 809 C C . ALA A 1 103 ? -3.143 -3.955 3.134 1.00 98.19 103 ALA A C 1
ATOM 811 O O . ALA A 1 103 ? -2.539 -5.025 3.144 1.00 98.19 103 ALA A O 1
ATOM 812 N N . ILE A 1 104 ? -4.478 -3.896 3.037 1.00 98.44 104 ILE A N 1
ATOM 813 C CA . ILE A 1 104 ? -5.328 -5.096 2.942 1.00 98.44 104 ILE A CA 1
ATOM 814 C C . ILE A 1 104 ? -4.946 -5.924 1.716 1.00 98.44 104 ILE A C 1
ATOM 816 O O . ILE A 1 104 ? -4.793 -7.135 1.825 1.00 98.44 104 ILE A O 1
ATOM 820 N N . GLN A 1 105 ? -4.742 -5.287 0.559 1.00 98.50 105 GLN A N 1
ATOM 821 C CA . GLN A 1 105 ? -4.347 -5.988 -0.663 1.00 98.50 105 GLN A CA 1
ATOM 822 C C . GLN A 1 105 ? -3.005 -6.708 -0.499 1.00 98.50 105 GLN A C 1
ATOM 824 O O . GLN A 1 105 ? -2.889 -7.865 -0.893 1.00 98.50 105 GLN A O 1
ATOM 829 N N . ILE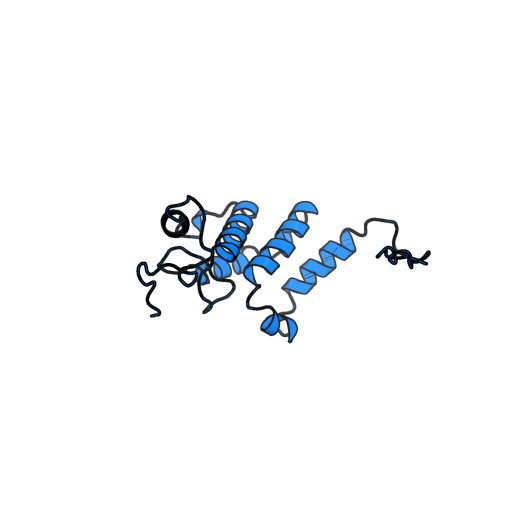 A 1 106 ? -2.015 -6.065 0.128 1.00 98.25 106 ILE A N 1
ATOM 830 C CA . ILE A 1 106 ? -0.724 -6.699 0.432 1.00 98.25 106 ILE A CA 1
ATOM 831 C C . ILE A 1 106 ? -0.906 -7.909 1.356 1.00 98.25 106 ILE A C 1
ATOM 833 O O . ILE A 1 106 ? -0.336 -8.969 1.105 1.00 98.25 106 ILE A O 1
ATOM 837 N N . LEU A 1 107 ? -1.705 -7.775 2.415 1.00 98.25 107 LEU A N 1
ATOM 838 C CA . LEU A 1 107 ? -1.959 -8.879 3.340 1.00 98.25 107 LEU A CA 1
ATOM 839 C C . LEU A 1 107 ? -2.738 -10.023 2.680 1.00 98.25 107 LEU A C 1
ATOM 841 O O . LEU A 1 107 ? -2.477 -11.179 3.000 1.00 98.25 107 LEU A O 1
ATOM 845 N N . CYS A 1 108 ? -3.630 -9.734 1.727 1.00 98.25 108 CYS A N 1
ATOM 846 C CA . CYS A 1 108 ? -4.280 -10.751 0.899 1.00 98.25 108 CYS A CA 1
ATOM 847 C C . CYS A 1 108 ? -3.271 -11.505 0.019 1.00 98.25 108 CYS A C 1
ATOM 849 O O . CYS A 1 108 ? -3.345 -12.728 -0.049 1.00 98.25 108 CYS A O 1
ATOM 851 N N . LEU A 1 109 ? -2.314 -10.810 -0.617 1.00 97.81 109 LEU A N 1
ATOM 852 C CA . LEU A 1 109 ? -1.256 -11.458 -1.414 1.00 97.81 109 LEU A CA 1
ATOM 853 C C . LEU A 1 109 ? -0.425 -12.441 -0.575 1.00 97.81 109 LEU A C 1
ATOM 855 O O . LEU A 1 109 ? 0.047 -13.453 -1.083 1.00 97.81 109 LEU A O 1
ATOM 859 N N . TYR A 1 110 ? -0.247 -12.147 0.714 1.00 97.75 110 TYR A N 1
ATOM 860 C CA . TYR A 1 110 ? 0.519 -12.982 1.639 1.00 97.75 110 TYR A CA 1
ATOM 861 C C . TYR A 1 110 ? -0.306 -13.956 2.481 1.00 97.75 110 TYR A C 1
ATOM 863 O O . TYR A 1 110 ? 0.294 -14.656 3.303 1.00 97.75 110 TYR A O 1
ATOM 871 N N . ASP A 1 111 ? -1.629 -13.996 2.295 1.00 97.56 111 ASP A N 1
ATOM 872 C CA . ASP A 1 111 ? -2.571 -14.741 3.139 1.00 97.56 111 ASP A CA 1
ATOM 873 C C . ASP A 1 111 ? -2.310 -14.486 4.639 1.00 97.56 111 ASP A C 1
ATOM 875 O O . ASP A 1 111 ? -1.925 -15.366 5.406 1.00 97.56 111 ASP A O 1
ATOM 879 N N . SER A 1 112 ? -2.333 -13.210 5.038 1.00 97.88 112 SER A N 1
ATOM 880 C CA . SER A 1 112 ? -1.927 -12.755 6.383 1.00 97.88 112 SER A CA 1
ATOM 881 C C . SER A 1 112 ? -2.774 -11.591 6.899 1.00 97.88 112 SER A C 1
ATOM 883 O O . SER A 1 112 ? -2.265 -10.653 7.511 1.00 97.88 112 SER A O 1
ATOM 885 N N . LEU A 1 113 ? -4.080 -11.609 6.619 1.00 97.38 113 LEU A N 1
ATOM 886 C CA . LEU A 1 113 ? -5.013 -10.575 7.092 1.00 97.38 113 LEU A CA 1
ATOM 887 C C . LEU A 1 113 ? -5.116 -10.511 8.623 1.00 97.38 113 LEU A C 1
ATOM 889 O O . LEU A 1 113 ? -5.398 -9.450 9.170 1.00 97.38 113 LEU A O 1
ATOM 893 N N . ASP A 1 114 ? -4.830 -11.617 9.306 1.00 96.81 114 ASP A N 1
ATOM 894 C CA . ASP A 1 114 ? -4.758 -11.737 10.765 1.00 96.81 114 ASP A CA 1
ATOM 895 C C . ASP A 1 114 ? -3.611 -10.929 11.396 1.00 96.81 114 ASP A C 1
ATOM 897 O O . ASP A 1 114 ? -3.552 -10.766 12.615 1.00 96.81 114 ASP A O 1
ATOM 901 N N . ALA A 1 115 ? -2.705 -10.384 10.579 1.00 97.00 115 ALA A N 1
ATOM 902 C CA . ALA A 1 115 ? -1.652 -9.497 11.048 1.00 97.00 115 ALA A CA 1
ATOM 903 C C . ALA A 1 115 ? -2.189 -8.187 11.650 1.00 97.00 115 ALA A C 1
ATOM 905 O O . ALA A 1 115 ? -1.513 -7.612 12.503 1.00 97.00 115 ALA A O 1
ATOM 906 N N . ILE A 1 116 ? -3.366 -7.720 11.222 1.00 97.81 116 ILE A N 1
ATOM 907 C CA . ILE A 1 116 ? -3.979 -6.458 11.659 1.00 97.81 116 ILE A CA 1
ATOM 908 C C . ILE A 1 116 ? -5.334 -6.692 12.332 1.00 97.81 116 ILE A C 1
ATOM 910 O O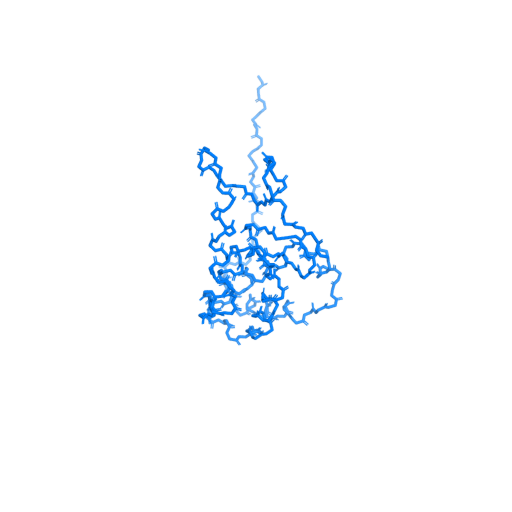 . ILE A 1 116 ? -5.963 -7.734 12.167 1.00 97.81 116 ILE A O 1
ATOM 914 N N . ASP A 1 117 ? -5.814 -5.694 13.073 1.00 98.19 117 ASP A N 1
ATOM 915 C CA . ASP A 1 117 ? -7.158 -5.716 13.656 1.00 98.19 117 ASP A CA 1
ATOM 916 C C . ASP A 1 117 ? -8.208 -5.432 12.566 1.00 98.19 117 ASP A C 1
ATOM 918 O O . ASP A 1 117 ? -8.496 -4.275 12.242 1.00 98.19 117 ASP A O 1
ATOM 922 N N . VAL A 1 118 ? -8.728 -6.497 11.950 1.00 97.94 118 VAL A N 1
ATOM 923 C CA . VAL A 1 118 ? -9.693 -6.426 10.840 1.00 97.94 118 VAL A CA 1
ATOM 924 C C . VAL A 1 118 ? -11.018 -5.801 11.278 1.00 97.94 118 VAL A C 1
ATOM 926 O O . VAL A 1 118 ? -11.600 -5.023 10.522 1.00 97.94 118 VAL A O 1
ATOM 929 N N . ASP A 1 119 ? -11.480 -6.074 12.498 1.00 98.06 119 ASP A N 1
ATOM 930 C CA . ASP A 1 119 ? -12.740 -5.520 13.002 1.00 98.06 119 ASP A CA 1
ATOM 931 C C . ASP A 1 119 ? -12.655 -3.994 13.104 1.00 98.06 119 ASP A C 1
ATOM 933 O O . ASP A 1 119 ? -13.558 -3.277 12.664 1.00 98.06 119 ASP A O 1
ATOM 937 N N . LYS A 1 120 ? -11.522 -3.465 13.580 1.00 97.50 120 LYS A N 1
ATOM 938 C CA . LYS A 1 120 ? -11.289 -2.016 13.574 1.00 97.50 120 LYS A CA 1
ATOM 939 C C . LYS A 1 120 ? -11.195 -1.433 12.172 1.00 97.50 120 LYS A C 1
ATOM 941 O O . LYS A 1 120 ? -11.684 -0.326 11.957 1.00 97.50 120 LYS A O 1
ATOM 946 N N . VAL A 1 121 ? -10.594 -2.139 11.213 1.00 98.12 121 VAL A N 1
ATOM 947 C CA . VAL A 1 121 ? -10.586 -1.700 9.80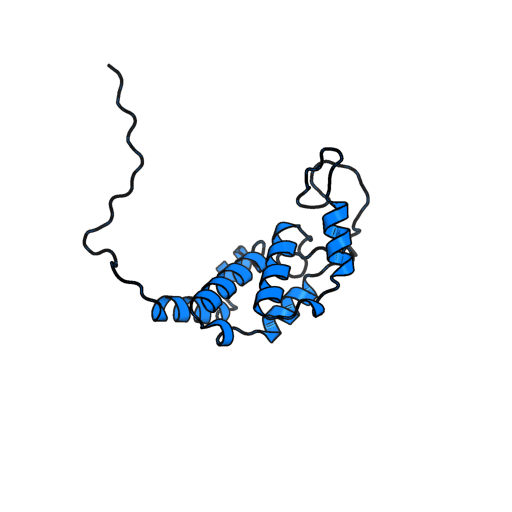6 1.00 98.12 121 VAL A CA 1
ATOM 948 C C . VAL A 1 121 ? -12.016 -1.577 9.277 1.00 98.12 121 VAL A C 1
ATOM 950 O O . VAL A 1 121 ? -12.351 -0.578 8.641 1.00 98.12 121 VAL A O 1
ATOM 953 N N . VAL A 1 122 ? -12.877 -2.556 9.564 1.00 97.88 122 VAL A N 1
ATOM 954 C CA . VAL A 1 122 ? -14.289 -2.527 9.158 1.00 97.88 122 VAL A CA 1
ATOM 955 C C . VAL A 1 122 ? -15.007 -1.324 9.771 1.00 97.88 122 VAL A C 1
ATOM 957 O O . VAL A 1 122 ? -15.693 -0.597 9.050 1.00 97.88 122 VAL A O 1
ATOM 960 N N . GLU A 1 123 ? -14.814 -1.058 11.065 1.00 96.88 123 GLU A N 1
ATOM 961 C CA . GLU A 1 123 ? -15.398 0.119 11.722 1.00 96.88 123 GLU A CA 1
ATOM 962 C C . GLU A 1 123 ? -14.847 1.443 11.173 1.00 96.88 123 GLU A C 1
ATOM 964 O O . GLU A 1 123 ? -15.616 2.385 10.975 1.00 96.88 123 GLU A O 1
ATOM 969 N N . TYR A 1 124 ? -13.556 1.510 10.836 1.00 96.19 124 TYR A N 1
ATOM 970 C CA . TYR A 1 124 ? -12.953 2.673 10.182 1.00 96.19 124 TYR A CA 1
ATOM 971 C C . TYR A 1 124 ? -13.619 2.974 8.836 1.00 96.19 124 TYR A C 1
ATOM 973 O O . TYR A 1 124 ? -14.065 4.096 8.602 1.00 96.19 124 TYR A O 1
ATOM 981 N N . VAL A 1 125 ? -13.732 1.969 7.960 1.00 96.56 125 VAL A N 1
ATOM 982 C CA . VAL A 1 125 ? -14.335 2.130 6.628 1.00 96.56 125 VAL A CA 1
ATOM 983 C C . VAL A 1 125 ? -15.811 2.506 6.744 1.00 96.56 125 VAL A C 1
ATOM 985 O O . VAL A 1 125 ? -16.255 3.439 6.077 1.00 96.56 125 VAL A O 1
ATOM 988 N N . LYS A 1 126 ? -16.568 1.837 7.624 1.00 95.88 126 LYS A N 1
ATOM 989 C CA . LYS A 1 126 ? -17.976 2.175 7.891 1.00 95.88 126 LYS A CA 1
ATOM 990 C C . LYS A 1 126 ? -18.131 3.610 8.393 1.00 95.88 126 LYS A C 1
ATOM 992 O O . LYS A 1 126 ? -19.037 4.310 7.954 1.00 95.88 126 LYS A O 1
ATOM 997 N N . GLY A 1 127 ? -17.237 4.060 9.273 1.00 94.06 127 GLY A N 1
ATOM 998 C CA . GLY A 1 127 ? -17.243 5.417 9.817 1.00 94.06 127 GLY A CA 1
ATOM 999 C C . GLY A 1 127 ? -16.985 6.517 8.782 1.00 94.06 127 GLY A C 1
ATOM 1000 O O . GLY A 1 127 ? -17.313 7.674 9.040 1.00 94.06 127 GLY A O 1
ATOM 1001 N N . LEU A 1 128 ? -16.430 6.176 7.615 1.00 94.62 128 LEU A N 1
ATOM 1002 C CA . LEU A 1 128 ? -16.179 7.116 6.519 1.00 94.62 128 LEU A CA 1
ATOM 1003 C C . LEU A 1 128 ? -17.367 7.275 5.558 1.00 94.62 128 LEU A C 1
ATOM 1005 O O . LEU A 1 128 ? -17.327 8.168 4.702 1.00 94.62 128 LEU A O 1
ATOM 1009 N N . GLN A 1 129 ? -18.414 6.452 5.683 1.00 95.00 129 GLN A N 1
ATOM 1010 C CA . GLN A 1 129 ? -19.611 6.558 4.852 1.00 95.00 129 GLN A CA 1
ATOM 1011 C C . GLN A 1 129 ? -20.424 7.815 5.196 1.00 95.00 129 GLN A C 1
ATOM 1013 O O . GLN A 1 129 ? -20.682 8.121 6.361 1.00 95.00 129 GLN A O 1
ATOM 1018 N N . GLN A 1 130 ? -20.846 8.533 4.161 1.00 93.00 130 GLN A N 1
ATOM 1019 C CA . GLN A 1 130 ? -21.632 9.759 4.235 1.00 93.00 130 GLN A CA 1
ATOM 1020 C C . GLN A 1 130 ? -23.135 9.479 4.134 1.00 93.00 130 GLN A C 1
ATOM 1022 O O . GLN A 1 130 ? -23.561 8.394 3.735 1.00 93.00 130 GLN A O 1
ATOM 1027 N N . GLU A 1 131 ? -23.956 10.478 4.466 1.00 92.81 131 GLU A N 1
ATOM 1028 C CA . GLU A 1 131 ? -25.424 10.367 4.404 1.00 92.81 131 GLU A CA 1
ATOM 1029 C C . GLU A 1 131 ? -25.943 10.111 2.979 1.00 92.81 131 GLU A C 1
ATOM 1031 O O . GLU A 1 131 ? -26.972 9.460 2.808 1.00 92.81 131 GLU A O 1
ATOM 1036 N N . ASP A 1 132 ? -25.216 10.568 1.955 1.00 94.19 132 ASP A N 1
ATOM 1037 C CA . ASP A 1 132 ? -25.520 10.322 0.539 1.00 94.19 132 ASP A CA 1
ATOM 1038 C C . ASP A 1 132 ? -24.988 8.970 0.017 1.00 94.19 132 ASP A C 1
ATOM 1040 O O . ASP A 1 132 ? -25.174 8.632 -1.152 1.00 94.19 132 ASP A O 1
ATOM 1044 N N . GLY A 1 133 ? -24.330 8.190 0.880 1.00 94.31 133 GLY A N 1
ATOM 1045 C CA . GLY A 1 133 ? -23.725 6.902 0.556 1.00 94.31 133 GLY A CA 1
ATOM 1046 C C . GLY A 1 133 ? -22.312 6.976 -0.029 1.00 94.31 133 GLY A C 1
ATOM 1047 O O . GLY A 1 133 ? -21.709 5.920 -0.234 1.00 94.31 133 GLY A O 1
ATOM 1048 N N . SER A 1 134 ? -21.761 8.171 -0.273 1.00 94.88 134 SER A N 1
ATOM 1049 C CA . SER A 1 134 ? -20.352 8.341 -0.649 1.00 94.88 134 SER A CA 1
ATOM 1050 C C . SER A 1 134 ? -19.412 8.016 0.522 1.00 94.88 134 SER A C 1
ATOM 1052 O O . SER A 1 134 ? -19.850 7.848 1.659 1.00 94.88 134 SER A O 1
ATOM 1054 N N . PHE A 1 135 ? -18.108 7.899 0.261 1.00 94.38 135 PHE A N 1
ATOM 1055 C CA . PHE A 1 135 ? -17.099 7.644 1.294 1.00 94.38 135 PHE A CA 1
ATOM 1056 C C . PHE A 1 135 ? -16.044 8.747 1.286 1.00 94.38 135 PHE A C 1
ATOM 1058 O O . PHE A 1 135 ? -15.488 9.077 0.236 1.00 94.38 135 PHE A O 1
ATOM 1065 N N . ALA A 1 136 ? -15.745 9.289 2.465 1.00 93.31 136 ALA A N 1
ATOM 1066 C CA . ALA A 1 136 ? -14.621 10.195 2.651 1.00 93.31 136 ALA A CA 1
ATOM 1067 C C . ALA A 1 136 ? -13.290 9.423 2.628 1.00 93.31 136 ALA A C 1
ATOM 1069 O O . ALA A 1 136 ? -13.225 8.246 2.982 1.00 93.31 136 ALA A O 1
ATOM 1070 N N . GLY A 1 137 ? -12.211 10.093 2.217 1.00 86.75 137 GLY A N 1
ATOM 1071 C CA . GLY A 1 137 ? -10.870 9.502 2.218 1.00 86.75 137 GLY A CA 1
ATOM 1072 C C . GLY A 1 137 ? -10.275 9.362 3.622 1.00 86.75 137 GLY A C 1
ATOM 1073 O O . GLY A 1 137 ? -9.578 8.388 3.909 1.00 86.75 137 GLY A O 1
ATOM 1074 N N . ASP A 1 138 ? -10.581 10.319 4.493 1.00 86.25 138 ASP A N 1
ATOM 1075 C CA . ASP A 1 138 ? -10.174 10.371 5.891 1.00 86.25 138 ASP A CA 1
ATOM 1076 C C . ASP A 1 138 ? -11.132 11.274 6.700 1.00 86.25 138 ASP A C 1
ATOM 1078 O O . ASP A 1 138 ? -12.138 11.775 6.192 1.00 86.25 138 ASP A O 1
ATOM 1082 N N . LYS A 1 139 ? -10.800 11.499 7.976 1.00 76.75 139 LYS A N 1
ATOM 1083 C CA . LYS A 1 139 ? -11.572 12.342 8.905 1.00 76.75 139 LYS A CA 1
ATOM 1084 C C . LYS A 1 139 ? -11.493 13.852 8.621 1.00 76.75 139 LYS A C 1
ATOM 1086 O O . LYS A 1 139 ? -12.158 14.625 9.306 1.00 76.75 139 LYS A O 1
ATOM 1091 N N . TRP A 1 140 ? -10.627 14.292 7.709 1.00 66.00 140 TRP A N 1
ATOM 1092 C CA . TRP A 1 140 ? -10.346 15.705 7.443 1.00 66.00 140 TRP A CA 1
ATOM 1093 C C . TRP A 1 140 ? -11.134 16.252 6.248 1.00 66.00 140 TRP A C 1
ATOM 1095 O O . TRP A 1 140 ? -11.214 17.470 6.069 1.00 66.00 140 TRP A O 1
ATOM 1105 N N . VAL A 1 141 ? -11.780 15.384 5.467 1.00 52.88 141 VAL A N 1
ATOM 1106 C CA . VAL A 1 141 ? -12.662 15.796 4.373 1.00 52.88 141 VAL A CA 1
ATOM 1107 C C . VAL A 1 141 ? -14.078 16.085 4.896 1.00 52.88 141 VAL A C 1
ATOM 1109 O O . VAL A 1 141 ? -14.856 15.184 5.181 1.00 52.88 141 VAL A O 1
ATOM 1112 N N . PHE A 1 142 ? -14.386 17.382 5.021 1.00 42.69 142 PHE A N 1
ATOM 1113 C CA . PHE A 1 142 ? -15.714 18.023 4.997 1.00 42.69 142 PHE A CA 1
ATOM 1114 C C . PHE A 1 142 ? -16.895 17.359 5.741 1.00 42.69 142 PHE A C 1
ATOM 1116 O O . PHE A 1 142 ? -18.026 17.411 5.273 1.00 42.69 142 PHE A O 1
ATOM 1123 N N . VAL A 1 143 ? -16.697 16.855 6.962 1.00 43.72 143 VAL A N 1
ATOM 1124 C CA . VAL A 1 143 ? -17.810 16.702 7.921 1.00 43.72 143 VAL A CA 1
ATOM 1125 C C . VAL A 1 143 ? -17.305 16.718 9.364 1.00 43.72 143 VAL A C 1
ATOM 1127 O O . VAL A 1 143 ? -16.376 15.983 9.699 1.00 43.72 143 VAL A O 1
ATOM 1130 N N . PRO A 1 144 ? -17.908 17.510 10.268 1.00 40.59 144 PRO A N 1
ATOM 1131 C CA . PRO A 1 144 ? -17.525 17.509 11.671 1.00 40.59 144 PRO A CA 1
ATOM 1132 C C . PRO A 1 144 ? -18.122 16.281 12.375 1.00 40.59 144 PRO A C 1
ATOM 1134 O O . PRO A 1 144 ? -19.156 16.383 13.031 1.00 40.59 144 PRO A O 1
ATOM 1137 N N . LYS A 1 145 ? -17.474 15.113 12.278 1.00 42.06 145 LYS A N 1
ATOM 1138 C CA . LYS A 1 145 ? -17.719 13.998 13.210 1.00 42.06 145 LYS A CA 1
ATOM 1139 C C . LYS A 1 145 ? -16.407 13.419 13.763 1.00 42.06 145 LYS A C 1
ATOM 1141 O O . LYS A 1 145 ? -15.521 12.985 13.044 1.00 42.06 145 LYS A O 1
ATOM 1146 N N . GLN A 1 146 ? -16.313 13.526 15.091 1.00 44.31 146 GLN A N 1
ATOM 1147 C CA . GLN A 1 146 ? -15.459 12.834 16.067 1.00 44.31 146 GLN A CA 1
ATOM 1148 C C . GLN A 1 146 ? -14.089 12.272 15.623 1.00 44.31 146 GLN A C 1
ATOM 1150 O O . GLN A 1 146 ? -13.913 11.104 15.315 1.00 44.31 146 GLN A O 1
ATOM 1155 N N . GLN A 1 147 ? -13.086 13.143 15.768 1.00 44.22 147 GLN A N 1
ATOM 1156 C CA . GLN A 1 147 ? -11.856 12.965 16.563 1.00 44.22 147 GLN A CA 1
ATOM 1157 C C . GLN A 1 147 ? -11.254 11.550 16.676 1.00 44.22 147 GLN A C 1
ATOM 1159 O O . GLN A 1 147 ? -11.370 10.886 17.702 1.00 44.22 147 GLN A O 1
ATOM 1164 N N . CYS A 1 148 ? -10.390 11.207 15.724 1.00 44.03 148 CYS A N 1
ATOM 1165 C CA . CYS A 1 148 ? -9.182 10.448 16.049 1.00 44.03 148 CYS A CA 1
ATOM 1166 C C . CYS A 1 148 ? -8.184 11.441 16.673 1.00 44.03 148 CYS A C 1
ATOM 1168 O O . CYS A 1 148 ? -7.601 12.266 15.959 1.00 44.03 148 CYS A O 1
ATOM 1170 N N . LYS A 1 149 ? -8.065 11.442 18.005 1.00 40.91 149 LYS A N 1
ATOM 1171 C CA . LYS A 1 149 ? -7.083 12.268 18.724 1.00 40.91 149 LYS A CA 1
ATOM 1172 C C . LYS A 1 149 ? -5.676 11.770 18.382 1.00 40.91 149 LYS A C 1
ATOM 1174 O O . LYS A 1 149 ? -5.448 10.566 18.360 1.00 40.91 149 LYS A O 1
ATOM 1179 N N . LYS A 1 150 ? -4.764 12.695 18.072 1.00 40.78 150 LYS A N 1
ATOM 1180 C CA . LYS A 1 150 ? -3.327 12.400 18.041 1.00 40.78 150 LYS A CA 1
ATOM 1181 C C . LYS A 1 150 ? -2.900 12.177 19.495 1.00 40.78 150 LYS A C 1
ATOM 1183 O O . LYS A 1 150 ? -3.160 13.056 20.318 1.00 40.78 150 LYS A O 1
ATOM 1188 N N . THR A 1 151 ? -2.367 11.000 19.806 1.00 36.72 151 THR A N 1
ATOM 1189 C CA . THR A 1 151 ? -1.549 10.783 21.009 1.00 36.72 151 THR A CA 1
ATOM 1190 C C . THR A 1 151 ? -0.229 11.514 20.860 1.00 36.72 151 THR A C 1
ATOM 1192 O O . THR A 1 151 ? 0.320 11.450 19.735 1.00 36.72 151 THR A O 1
#

pLDDT: mean 86.4, std 17.14, range [36.72, 98.5]

Foldseek 3Di:
DDDPPPDPDDDDDPPDDPDDPLVVLLVVLLVVQVPCPDPVNVVCQQQQLVVVLVSQVSCVVSVNNVSDDLVVLLVQQLQQQDPQGFGGSGHPGDGWPVSSVSSCSSCVSVVHNVSGDVVSVVNQQVVQQDPVRDGDGHPPPDDPDDDPDDD

Radius of gyration: 19.95 Å; chains: 1; bounding box: 45×4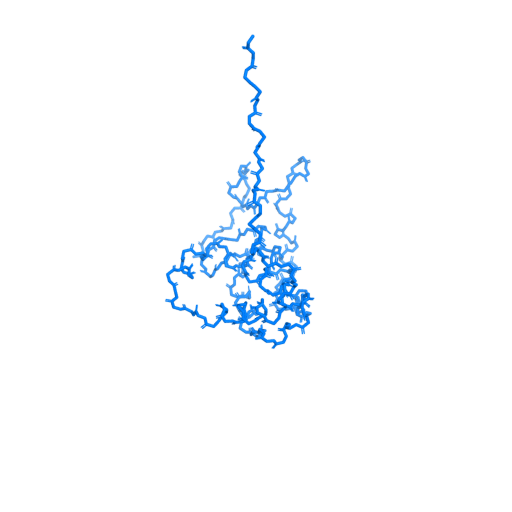5×62 Å

Organism: Nothobranchius furzeri (NCBI:txid105023)

Sequence (151 aa):
NGNPAQLKDVIIKPDAPSWLLLDKHADYIAAYGSKKDDYEYTLSEYLRMSGIYWGLTVMDLMGQLPRMSRQEIIDFIKACQHECGGVSASIGHDPHLLYTLSAIQILCLYDSLDAIDVDKVVEYVKGLQQEDGSFAGDKWVFVPKQQCKKT

Secondary structure (DSSP, 8-state):
--PPPPP------TTS--S--HHHHHHHHHHHHH-TT-HHHHHTGGGHHHHHHHHHHHHHHTT-GGGS-HHHHHHHHHHHB-TTS-BBSSTTSPB-HHHHHHHHHHHHHTT-GGGS-HHHHHHHHHHTB-TTS-B-SSTTSS---------